Protein AF-A0A2E0N1N0-F1 (afdb_monomer_lite)

pLDDT: mean 79.68, std 13.33, range [42.81, 96.56]

Foldseek 3Di:
DDPVLVVLVVVLCVVVVDPDDPADLPPPPCNCVSVVVSVVSNCVSCVVVVVVVVVVVVVLVVQLVVQVVVVHHSDDDPVNVVVVVVVVVVVVVVVVVVVVVVVPPPPDDDD

Secondary structure (DSSP, 8-state):
--HHHHHHHHHHHHHTT--S-SS-TTSTTTTTHHHHHHHHHHHHHTHHHHHHHHHHHHHHHHHHHHHHHTTS-S---HHHHHHHHHHHHHHHHHHHHHHHHHTTSSS----

Sequence (111 aa):
MSDDERNSIRSALYYFVDADDVIPDYIPGIGFLDDAIYAEIVIQELRTEIRLYQEFCQFRIAEETRRRDRGKDPYVGREDWITEKRSLLHSRMRKRRALRSGGRGWRMRLL

Radius of gyration: 27.89 Å; chains: 1; bounding box: 44×49×85 Å

Structure (mmCIF, N/CA/C/O backbone):
data_AF-A0A2E0N1N0-F1
#
_entry.id   AF-A0A2E0N1N0-F1
#
loop_
_atom_site.group_PDB
_atom_site.id
_atom_site.type_symbol
_atom_site.label_atom_id
_atom_site.label_alt_id
_atom_site.label_comp_id
_atom_site.label_asym_id
_atom_site.label_entity_id
_atom_site.label_seq_id
_atom_site.pdbx_PDB_ins_code
_atom_site.Cartn_x
_atom_site.Cartn_y
_atom_site.Cartn_z
_atom_site.occupancy
_atom_site.B_iso_or_equiv
_atom_site.auth_seq_id
_atom_site.auth_comp_id
_atom_site.auth_asym_id
_atom_site.auth_atom_id
_atom_site.pdbx_PDB_model_num
ATOM 1 N N . MET A 1 1 ? 8.506 6.372 5.374 1.00 61.03 1 MET A N 1
ATOM 2 C CA . MET A 1 1 ? 9.386 6.050 4.250 1.00 61.03 1 MET A CA 1
ATOM 3 C C . MET A 1 1 ? 10.615 6.917 4.333 1.00 61.03 1 MET A C 1
ATOM 5 O O . MET A 1 1 ? 10.445 8.140 4.384 1.00 61.03 1 MET A O 1
ATOM 9 N N . SER A 1 2 ? 11.783 6.291 4.426 1.00 85.12 2 SER A N 1
ATOM 10 C CA . SER A 1 2 ? 13.078 6.964 4.328 1.00 85.12 2 SER A CA 1
ATOM 11 C C . SER A 1 2 ?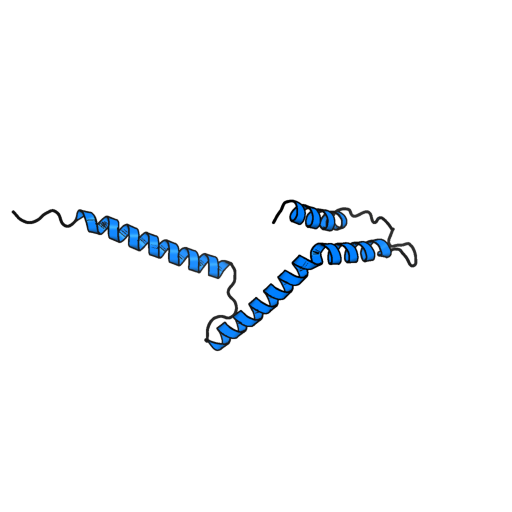 13.267 7.555 2.928 1.00 85.12 2 SER A C 1
ATOM 13 O O . SER A 1 2 ? 12.510 7.252 2.001 1.00 85.12 2 SER A O 1
ATOM 15 N N . ASP A 1 3 ? 14.255 8.433 2.779 1.00 82.44 3 ASP A N 1
ATOM 16 C CA . ASP A 1 3 ? 14.604 8.973 1.465 1.00 82.44 3 ASP A CA 1
ATOM 17 C C . ASP A 1 3 ? 15.177 7.887 0.542 1.00 82.44 3 ASP A C 1
ATOM 19 O O . ASP A 1 3 ? 14.893 7.905 -0.654 1.00 82.44 3 ASP A O 1
ATOM 23 N N . ASP A 1 4 ? 15.865 6.888 1.100 1.00 75.75 4 ASP A N 1
ATOM 24 C CA . ASP A 1 4 ? 16.370 5.731 0.353 1.00 75.75 4 ASP A CA 1
ATOM 25 C C . ASP A 1 4 ? 15.224 4.893 -0.235 1.00 75.75 4 ASP A C 1
ATOM 27 O O . ASP A 1 4 ? 15.197 4.654 -1.439 1.00 75.75 4 ASP A O 1
ATOM 31 N N . GLU A 1 5 ? 14.200 4.561 0.564 1.00 72.00 5 GLU A N 1
ATOM 32 C CA . GLU A 1 5 ? 13.008 3.831 0.093 1.00 72.00 5 GLU A CA 1
ATOM 33 C C . GLU A 1 5 ? 12.267 4.608 -1.011 1.00 72.00 5 GLU A C 1
ATOM 35 O O . GLU A 1 5 ? 11.784 4.040 -1.992 1.00 72.00 5 GLU A O 1
ATOM 40 N N . ARG A 1 6 ? 12.183 5.940 -0.881 1.00 80.25 6 ARG A N 1
ATOM 41 C CA . ARG A 1 6 ? 11.572 6.800 -1.908 1.00 80.25 6 ARG A CA 1
ATOM 42 C C . ARG A 1 6 ? 12.385 6.811 -3.198 1.00 80.25 6 ARG A C 1
ATOM 44 O O . ARG A 1 6 ? 11.786 6.878 -4.271 1.00 80.25 6 ARG A O 1
ATOM 51 N N . ASN A 1 7 ? 13.710 6.783 -3.099 1.00 78.88 7 ASN A N 1
ATOM 52 C CA . ASN A 1 7 ? 14.596 6.779 -4.255 1.00 78.88 7 ASN A CA 1
ATOM 53 C C . ASN A 1 7 ? 14.550 5.438 -4.987 1.00 78.88 7 ASN A C 1
ATOM 55 O O . ASN A 1 7 ? 14.390 5.460 -6.203 1.00 78.88 7 ASN A O 1
ATOM 59 N N . SER A 1 8 ? 14.566 4.301 -4.287 1.00 71.00 8 SER A N 1
ATOM 60 C CA . SER A 1 8 ? 14.399 2.979 -4.912 1.00 71.00 8 SER A CA 1
ATOM 61 C C . SER A 1 8 ? 13.079 2.875 -5.685 1.00 71.00 8 SER A C 1
ATOM 63 O O . SER A 1 8 ? 13.067 2.489 -6.854 1.00 71.00 8 SER A O 1
ATOM 65 N N . ILE A 1 9 ? 11.968 3.338 -5.097 1.00 75.19 9 ILE A N 1
ATOM 66 C CA . ILE A 1 9 ? 10.660 3.362 -5.777 1.00 75.19 9 ILE A CA 1
ATOM 67 C C . ILE A 1 9 ? 10.654 4.326 -6.970 1.00 75.19 9 ILE A C 1
ATOM 69 O O . ILE A 1 9 ? 10.091 4.013 -8.017 1.00 75.19 9 ILE A O 1
ATOM 73 N N . ARG A 1 10 ? 11.269 5.508 -6.843 1.00 77.75 10 ARG A N 1
ATOM 74 C CA . ARG A 1 10 ? 11.338 6.482 -7.942 1.00 77.75 10 ARG A CA 1
ATOM 75 C C . ARG A 1 10 ? 12.178 5.959 -9.108 1.00 77.75 10 ARG A C 1
ATOM 77 O O . ARG A 1 10 ? 11.776 6.159 -10.248 1.00 77.75 10 ARG A O 1
ATOM 84 N N . SER A 1 11 ? 13.300 5.299 -8.834 1.00 70.56 11 SER A N 1
ATOM 85 C CA . SER A 1 11 ? 14.156 4.690 -9.856 1.00 70.56 11 SER A CA 1
ATOM 86 C C . SER A 1 11 ? 13.414 3.598 -10.628 1.00 70.56 11 SER A C 1
ATOM 88 O O . SER A 1 11 ? 13.459 3.594 -11.853 1.00 70.56 11 SER A O 1
ATOM 90 N N . ALA A 1 12 ? 12.652 2.746 -9.933 1.00 68.31 12 ALA A N 1
ATOM 91 C CA . ALA A 1 12 ? 11.773 1.759 -10.562 1.00 68.31 12 ALA A CA 1
ATOM 92 C C . ALA A 1 12 ? 10.691 2.406 -11.450 1.00 68.31 12 ALA A C 1
ATOM 94 O O . ALA A 1 12 ? 10.402 1.921 -12.539 1.00 68.31 12 ALA A O 1
ATOM 95 N N . LEU A 1 13 ? 10.100 3.519 -11.003 1.00 71.06 13 LEU A N 1
ATOM 96 C CA . LEU A 1 13 ? 9.066 4.239 -11.754 1.00 71.06 13 LEU A CA 1
ATOM 97 C C . LEU A 1 13 ? 9.608 5.005 -12.965 1.00 71.06 13 LEU A C 1
ATOM 99 O O . LEU A 1 13 ? 8.851 5.229 -13.901 1.00 71.06 13 LEU A O 1
ATOM 103 N N . TYR A 1 14 ? 10.875 5.424 -12.959 1.00 71.12 14 TYR A N 1
ATOM 104 C CA . TYR A 1 14 ? 11.454 6.208 -14.053 1.00 71.12 14 TYR A CA 1
ATOM 105 C C . TYR A 1 14 ? 11.467 5.425 -15.375 1.00 71.12 14 TYR A C 1
ATOM 107 O O . TYR A 1 14 ? 11.171 6.001 -16.415 1.00 71.12 14 TYR A O 1
ATOM 115 N N . TYR A 1 15 ? 11.701 4.110 -15.315 1.00 61.94 15 TYR A N 1
ATOM 116 C CA . TYR A 1 15 ? 11.623 3.225 -16.484 1.00 61.94 15 TYR A CA 1
ATOM 117 C C . TYR A 1 15 ? 10.213 3.154 -17.091 1.00 61.94 15 TYR A C 1
ATOM 119 O O . TYR A 1 15 ? 10.069 3.068 -18.295 1.00 61.94 15 TYR A O 1
ATOM 127 N N . PHE A 1 16 ? 9.158 3.289 -16.280 1.00 62.09 16 PHE A N 1
ATOM 128 C CA . PHE A 1 16 ? 7.779 3.346 -16.785 1.00 62.09 16 PHE A CA 1
ATOM 129 C C . PHE A 1 16 ? 7.388 4.706 -17.389 1.00 62.09 16 PHE A C 1
ATOM 131 O O . PHE A 1 16 ? 6.293 4.835 -17.937 1.00 62.09 16 PHE A O 1
ATOM 138 N N . VAL A 1 17 ? 8.207 5.747 -17.205 1.00 67.00 17 VAL A N 1
ATOM 139 C CA . VAL A 1 17 ? 7.891 7.129 -17.609 1.00 67.00 17 VAL A CA 1
ATOM 140 C C . VAL A 1 17 ? 8.607 7.525 -18.899 1.00 67.00 17 VAL A C 1
ATOM 142 O O . VAL A 1 17 ? 8.071 8.356 -19.635 1.00 67.00 17 VAL A O 1
ATOM 145 N N . ASP A 1 18 ? 9.778 6.952 -19.177 1.00 62.53 18 ASP A N 1
ATOM 146 C CA . ASP A 1 18 ? 10.465 7.124 -20.457 1.00 62.53 18 ASP A CA 1
ATOM 147 C C . ASP A 1 18 ? 9.981 6.047 -21.433 1.00 62.53 18 ASP A C 1
ATOM 149 O O . ASP A 1 18 ? 10.015 4.865 -21.114 1.00 62.53 18 ASP A O 1
ATOM 153 N N . ALA A 1 19 ? 9.446 6.466 -22.578 1.00 55.06 19 ALA A N 1
ATOM 154 C CA . ALA A 1 19 ? 8.782 5.575 -23.533 1.00 55.06 19 ALA A CA 1
ATOM 155 C C . ALA A 1 19 ? 9.729 5.025 -24.615 1.00 55.06 19 ALA A C 1
ATOM 157 O O . ALA A 1 19 ? 9.274 4.302 -25.498 1.00 55.06 19 ALA A O 1
ATOM 158 N N . ASP A 1 20 ? 11.004 5.421 -24.587 1.00 60.00 20 ASP A N 1
ATOM 159 C CA . ASP A 1 20 ? 12.025 4.884 -25.482 1.00 60.00 20 ASP A CA 1
ATOM 160 C C . ASP A 1 20 ? 12.700 3.677 -24.813 1.00 60.00 20 ASP A C 1
ATOM 162 O O . ASP A 1 20 ? 13.528 3.827 -23.908 1.00 60.00 20 ASP A O 1
ATOM 166 N N . ASP A 1 21 ? 12.347 2.479 -25.281 1.00 65.38 21 ASP A N 1
ATOM 167 C CA . ASP A 1 21 ? 12.961 1.224 -24.850 1.00 65.38 21 ASP A CA 1
ATOM 168 C C . ASP A 1 21 ? 14.460 1.211 -25.174 1.00 65.38 21 ASP A C 1
ATOM 170 O O . ASP A 1 21 ? 14.914 1.687 -26.225 1.00 65.38 21 ASP A O 1
ATOM 174 N N . VAL A 1 22 ? 15.258 0.622 -24.282 1.00 69.75 22 VAL A N 1
ATOM 175 C CA . VAL A 1 22 ? 16.695 0.441 -24.534 1.00 69.75 22 VAL A CA 1
ATOM 1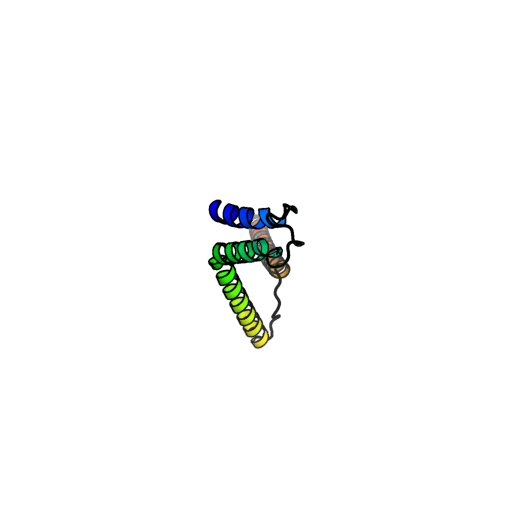76 C C . VAL A 1 22 ? 16.889 -0.566 -25.671 1.00 69.75 22 VAL A C 1
ATOM 178 O O . VAL A 1 22 ? 17.851 -0.458 -26.442 1.00 69.75 22 VAL A O 1
ATOM 181 N N . ILE A 1 23 ? 15.971 -1.529 -25.799 1.00 70.31 23 ILE A N 1
ATOM 182 C CA . ILE A 1 23 ? 15.905 -2.488 -26.896 1.00 70.31 23 ILE A CA 1
ATOM 183 C C . ILE A 1 23 ? 14.560 -2.321 -27.613 1.00 70.31 23 ILE A C 1
ATOM 185 O O . ILE A 1 23 ? 13.522 -2.575 -27.029 1.00 70.31 23 ILE A O 1
ATOM 189 N N . PRO A 1 24 ? 14.544 -1.966 -28.906 1.00 77.06 24 PRO A N 1
ATOM 190 C CA . PRO A 1 24 ? 13.288 -1.880 -29.634 1.00 77.06 24 PRO A CA 1
ATOM 191 C C . PRO A 1 24 ? 12.563 -3.232 -29.750 1.00 77.06 24 PRO A C 1
ATOM 193 O O . PRO A 1 24 ? 13.124 -4.206 -30.266 1.00 77.06 24 PRO A O 1
ATOM 196 N N . ASP A 1 25 ? 11.275 -3.245 -29.410 1.00 75.94 25 ASP A N 1
ATOM 197 C CA . ASP A 1 25 ? 10.372 -4.407 -29.462 1.00 75.94 25 ASP A CA 1
ATOM 198 C C . ASP A 1 25 ? 10.401 -5.210 -30.773 1.00 75.94 25 ASP A C 1
ATOM 200 O O . ASP A 1 25 ? 10.185 -6.424 -30.795 1.00 75.94 25 ASP A O 1
ATOM 204 N N . TYR A 1 26 ? 10.661 -4.548 -31.904 1.00 78.00 26 TYR A N 1
ATOM 205 C CA . TYR A 1 26 ? 10.631 -5.179 -33.225 1.00 78.00 26 TYR A CA 1
ATOM 206 C C . TYR A 1 26 ? 11.836 -6.089 -33.508 1.00 78.00 26 TYR A C 1
ATOM 208 O O . TYR A 1 26 ? 11.871 -6.729 -34.564 1.00 78.00 26 TYR A O 1
ATOM 216 N N . ILE A 1 27 ? 12.829 -6.159 -32.613 1.00 78.31 27 ILE A N 1
ATOM 217 C CA . ILE A 1 27 ? 13.995 -7.027 -32.786 1.00 78.31 27 ILE A CA 1
ATOM 218 C C . ILE A 1 27 ? 13.610 -8.484 -32.461 1.00 78.31 27 ILE A C 1
ATOM 220 O O . ILE A 1 27 ? 13.324 -8.813 -31.303 1.00 78.31 27 ILE A O 1
ATOM 224 N N . PRO A 1 28 ? 13.641 -9.407 -33.447 1.00 79.06 28 PRO A N 1
ATOM 225 C CA . PRO A 1 28 ? 13.216 -10.785 -33.230 1.00 79.06 28 PRO A CA 1
ATOM 226 C C . PRO A 1 28 ? 14.042 -11.484 -32.145 1.00 79.06 28 PRO A C 1
ATOM 228 O O . PRO A 1 28 ? 15.267 -11.554 -32.225 1.00 79.06 28 PRO A O 1
ATOM 231 N N . GLY A 1 29 ? 13.356 -12.043 -31.147 1.00 73.44 29 GLY A N 1
ATOM 232 C CA . GLY A 1 29 ? 13.955 -12.857 -30.087 1.00 73.44 29 GLY A CA 1
ATOM 233 C C . GLY A 1 29 ? 14.497 -12.091 -28.877 1.00 73.44 29 GLY A C 1
ATOM 234 O O . GLY A 1 29 ? 14.754 -12.741 -27.867 1.00 73.44 29 GLY A O 1
ATOM 235 N N . ILE A 1 30 ? 14.642 -10.760 -28.938 1.00 78.88 30 ILE A N 1
ATOM 236 C CA . ILE A 1 30 ? 15.185 -9.958 -27.822 1.00 78.88 30 ILE A CA 1
ATOM 237 C C . ILE A 1 30 ? 14.458 -8.633 -27.544 1.00 78.88 30 ILE A C 1
ATOM 239 O O . ILE A 1 30 ? 14.823 -7.985 -26.574 1.00 78.88 30 ILE A O 1
ATOM 243 N N . GLY A 1 31 ? 13.448 -8.242 -28.332 1.00 77.44 31 GLY A N 1
ATOM 244 C CA . GLY A 1 31 ? 12.749 -6.954 -28.189 1.00 77.44 31 GLY A CA 1
ATOM 245 C C . GLY A 1 31 ? 12.250 -6.622 -26.776 1.00 77.44 31 GLY A C 1
ATOM 246 O O . GLY A 1 31 ? 12.446 -5.510 -26.342 1.00 77.44 31 GLY A O 1
ATOM 247 N N . PHE A 1 32 ? 11.734 -7.609 -26.032 1.00 78.62 32 PHE A N 1
ATOM 248 C CA . PHE A 1 32 ? 11.207 -7.427 -24.663 1.00 78.62 32 PHE A CA 1
ATOM 249 C C . PHE A 1 32 ? 12.200 -7.807 -23.551 1.00 78.62 32 PHE A C 1
ATOM 251 O O . PHE A 1 32 ? 11.814 -8.115 -22.417 1.00 78.62 32 PHE A O 1
ATOM 258 N N . LEU A 1 33 ? 13.480 -7.969 -23.889 1.00 82.00 33 LEU A N 1
ATOM 259 C CA . LEU A 1 33 ? 14.466 -8.478 -22.938 1.00 82.00 33 LEU A CA 1
ATOM 260 C C . LEU A 1 33 ? 14.751 -7.461 -21.827 1.00 82.00 33 LEU A C 1
ATOM 262 O O . LEU A 1 33 ? 14.929 -7.857 -20.676 1.00 82.00 33 LEU A O 1
ATOM 266 N N . ASP A 1 34 ? 14.800 -6.177 -22.163 1.00 77.94 34 ASP A N 1
ATOM 267 C CA . ASP A 1 34 ? 14.968 -5.091 -21.203 1.00 77.94 34 ASP A CA 1
ATOM 268 C C . ASP A 1 34 ? 13.770 -4.992 -20.254 1.00 77.94 34 ASP A C 1
ATOM 270 O O . ASP A 1 34 ? 13.995 -4.998 -19.045 1.00 77.94 34 ASP A O 1
ATOM 274 N N . ASP A 1 35 ? 12.535 -5.068 -20.749 1.00 77.81 35 ASP A N 1
ATOM 275 C CA . ASP A 1 35 ? 11.320 -5.117 -19.923 1.00 77.81 35 ASP A CA 1
ATOM 276 C C . ASP A 1 35 ? 11.359 -6.247 -18.887 1.00 77.81 35 ASP A C 1
ATOM 278 O O . ASP A 1 35 ? 11.060 -6.059 -17.703 1.00 77.81 35 ASP A O 1
ATOM 282 N N . ALA A 1 36 ? 11.755 -7.447 -19.319 1.00 84.56 36 ALA A N 1
ATOM 283 C CA . ALA A 1 36 ? 11.847 -8.610 -18.443 1.00 84.56 36 ALA A CA 1
ATOM 284 C C . ALA A 1 36 ? 12.932 -8.436 -17.368 1.00 84.56 36 ALA A C 1
ATOM 286 O O . ALA A 1 36 ? 12.735 -8.820 -16.211 1.00 84.56 36 ALA A O 1
ATOM 287 N N . ILE A 1 37 ? 14.070 -7.839 -17.731 1.00 82.94 37 ILE A N 1
ATOM 288 C CA . ILE A 1 37 ? 15.161 -7.542 -16.798 1.00 82.94 37 ILE A CA 1
ATOM 289 C C . ILE A 1 37 ? 14.736 -6.453 -15.811 1.00 82.94 37 ILE A C 1
ATOM 291 O O . ILE A 1 37 ? 14.956 -6.605 -14.609 1.00 82.94 37 ILE A O 1
ATOM 295 N N . TYR A 1 38 ? 14.103 -5.380 -16.283 1.00 78.06 38 TYR A N 1
ATOM 296 C CA . TYR A 1 38 ? 13.617 -4.301 -15.431 1.00 78.06 38 TYR A CA 1
ATOM 297 C C . TYR A 1 38 ? 12.545 -4.793 -14.463 1.00 78.06 38 TYR A C 1
ATOM 299 O O . TYR A 1 38 ? 12.624 -4.485 -13.274 1.00 78.06 38 TYR A O 1
ATOM 307 N N . ALA A 1 39 ? 11.600 -5.621 -14.915 1.00 83.38 39 ALA A N 1
ATOM 308 C CA . ALA A 1 39 ? 10.621 -6.252 -14.036 1.00 83.38 39 ALA A CA 1
ATOM 309 C C . ALA A 1 39 ? 11.299 -7.077 -12.928 1.00 83.38 39 ALA A C 1
ATOM 311 O O . ALA A 1 39 ? 10.932 -6.943 -11.760 1.00 83.38 39 ALA A O 1
ATOM 312 N N . GLU A 1 40 ? 12.320 -7.872 -13.261 1.00 86.81 40 GLU A N 1
ATOM 313 C CA . GLU A 1 40 ? 13.078 -8.651 -12.274 1.00 86.81 40 GLU A CA 1
ATOM 314 C C . GLU A 1 40 ? 13.818 -7.746 -11.275 1.00 86.81 40 GLU A C 1
ATOM 316 O O . GLU A 1 40 ? 13.734 -7.975 -10.068 1.00 86.81 40 GLU A O 1
ATOM 321 N N . ILE A 1 41 ? 14.477 -6.679 -11.740 1.00 84.31 41 ILE A N 1
ATOM 322 C CA . ILE A 1 41 ? 15.156 -5.704 -10.868 1.00 84.31 41 ILE A CA 1
ATOM 323 C C . ILE A 1 41 ? 14.153 -5.054 -9.910 1.00 84.31 41 ILE A C 1
ATOM 325 O O . ILE A 1 41 ? 14.405 -4.986 -8.708 1.00 84.31 41 ILE A O 1
ATOM 329 N N . VAL A 1 42 ? 12.996 -4.613 -10.409 1.00 82.50 42 VAL A N 1
ATOM 330 C CA . VAL A 1 42 ? 11.956 -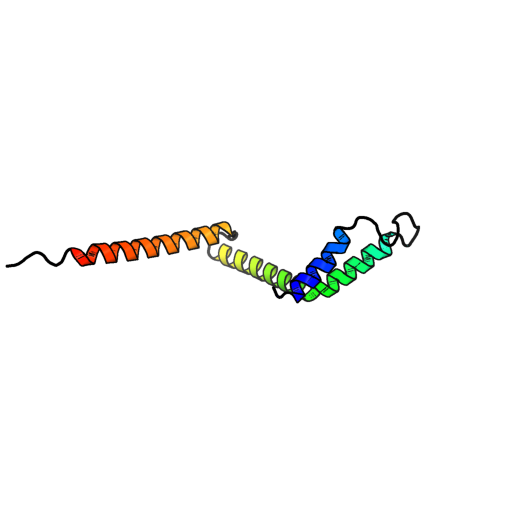3.980 -9.585 1.00 82.50 42 VAL A CA 1
ATOM 331 C C . VAL A 1 42 ? 11.382 -4.963 -8.563 1.00 82.50 42 VAL A C 1
ATOM 333 O O . VAL A 1 42 ? 11.184 -4.592 -7.405 1.00 82.50 42 VAL A O 1
ATOM 336 N N . ILE A 1 43 ? 11.145 -6.220 -8.948 1.00 87.44 43 ILE A N 1
ATOM 337 C CA . ILE A 1 43 ? 10.675 -7.270 -8.033 1.00 87.44 43 ILE A CA 1
ATOM 338 C C . ILE A 1 43 ? 11.708 -7.544 -6.933 1.00 87.44 43 ILE A C 1
ATOM 340 O O . ILE A 1 43 ? 11.328 -7.738 -5.775 1.00 87.44 43 ILE A O 1
ATOM 344 N N . GLN A 1 44 ? 12.999 -7.558 -7.271 1.00 86.75 44 GLN A N 1
ATOM 345 C CA . GLN A 1 44 ? 14.076 -7.763 -6.304 1.00 86.75 44 GLN A CA 1
ATOM 346 C C . GLN A 1 44 ? 14.226 -6.577 -5.348 1.00 86.75 44 GLN A C 1
ATOM 348 O O . GLN A 1 44 ? 14.293 -6.791 -4.135 1.00 86.75 44 GLN A O 1
ATOM 353 N N . GLU A 1 45 ? 14.224 -5.350 -5.870 1.00 83.94 45 GLU A N 1
ATOM 354 C CA . GLU A 1 45 ? 14.373 -4.123 -5.081 1.00 83.94 45 GLU A CA 1
ATOM 355 C C . GLU A 1 45 ? 13.189 -3.926 -4.124 1.00 83.94 45 GLU A C 1
ATOM 357 O O . GLU A 1 45 ? 13.381 -3.625 -2.950 1.00 83.94 45 GLU A O 1
ATOM 362 N N . LEU A 1 46 ? 11.959 -4.185 -4.588 1.00 85.38 46 LEU A N 1
ATOM 363 C CA . LEU A 1 46 ? 10.732 -4.037 -3.794 1.00 85.38 46 LEU A CA 1
ATOM 364 C C . LEU A 1 46 ? 10.319 -5.317 -3.052 1.00 85.38 46 LEU A C 1
ATOM 366 O O . LEU A 1 46 ? 9.183 -5.438 -2.579 1.00 85.38 46 LEU A O 1
ATOM 370 N N . ARG A 1 47 ? 11.203 -6.316 -2.953 1.00 87.19 47 ARG A N 1
ATOM 371 C CA . ARG A 1 47 ? 10.874 -7.634 -2.384 1.00 87.19 47 ARG A CA 1
ATOM 372 C C . ARG A 1 47 ? 10.318 -7.535 -0.964 1.00 87.19 47 ARG A C 1
ATOM 374 O O . ARG A 1 47 ? 9.413 -8.292 -0.595 1.00 87.19 47 ARG A O 1
ATOM 381 N N . THR A 1 48 ? 10.868 -6.631 -0.158 1.00 87.88 48 THR A N 1
ATOM 382 C CA . THR A 1 48 ? 10.456 -6.437 1.237 1.00 87.88 48 THR 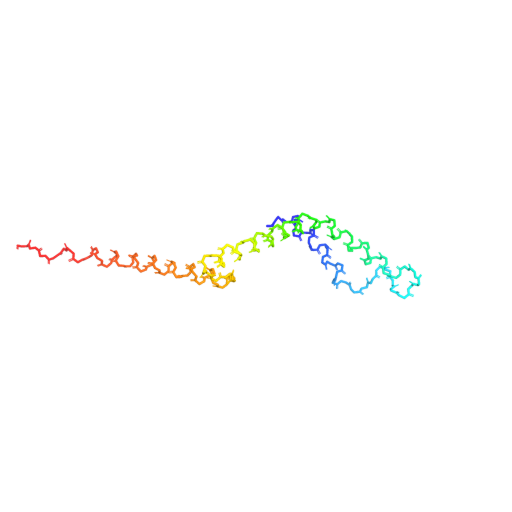A CA 1
ATOM 383 C C . THR A 1 48 ? 9.058 -5.831 1.308 1.00 87.88 48 THR A C 1
ATOM 385 O O . THR A 1 48 ? 8.201 -6.328 2.036 1.00 87.88 48 THR A O 1
ATOM 388 N N . GLU A 1 49 ? 8.789 -4.809 0.509 1.00 88.31 49 GLU A N 1
ATOM 389 C CA . GLU A 1 49 ? 7.518 -4.102 0.408 1.00 88.31 49 GLU A CA 1
ATOM 390 C C . GLU A 1 49 ? 6.420 -5.026 -0.111 1.00 88.31 49 GLU A C 1
ATOM 392 O O . GLU A 1 49 ? 5.331 -5.066 0.464 1.00 88.31 49 GLU A O 1
ATOM 397 N N . ILE A 1 50 ? 6.717 -5.823 -1.144 1.00 89.19 50 ILE A N 1
ATOM 398 C CA . ILE A 1 50 ? 5.810 -6.845 -1.677 1.00 89.19 50 ILE A CA 1
ATOM 399 C C . ILE A 1 50 ? 5.444 -7.842 -0.574 1.00 89.19 50 ILE A C 1
ATOM 401 O O . ILE A 1 50 ? 4.261 -8.126 -0.369 1.00 89.19 50 ILE A O 1
ATOM 405 N N . ARG A 1 51 ? 6.434 -8.339 0.179 1.00 93.19 51 ARG A N 1
ATOM 406 C CA . ARG A 1 51 ? 6.199 -9.257 1.302 1.00 93.19 51 ARG A CA 1
ATOM 407 C C . ARG A 1 51 ? 5.326 -8.620 2.383 1.00 93.19 51 ARG A C 1
ATOM 409 O O . ARG A 1 51 ? 4.343 -9.223 2.806 1.00 93.19 51 ARG A O 1
ATOM 416 N N . LEU A 1 52 ? 5.647 -7.403 2.815 1.00 93.19 52 LEU A N 1
ATOM 417 C CA . LEU A 1 52 ? 4.879 -6.687 3.837 1.00 93.19 52 LEU A CA 1
ATOM 418 C C . LEU A 1 52 ? 3.442 -6.405 3.377 1.00 93.19 52 LEU A C 1
ATOM 420 O O . LEU A 1 52 ? 2.503 -6.504 4.167 1.00 93.19 52 LEU A O 1
ATOM 424 N N . TYR A 1 53 ? 3.245 -6.104 2.094 1.00 91.19 53 TYR A N 1
ATOM 425 C CA . TYR A 1 53 ? 1.915 -5.926 1.520 1.00 91.19 53 TYR A CA 1
ATOM 426 C C . TYR A 1 53 ? 1.114 -7.236 1.499 1.00 91.19 53 TYR A C 1
ATOM 428 O O . TYR A 1 53 ? -0.074 -7.239 1.825 1.00 91.19 53 TYR A O 1
ATOM 436 N N . GLN A 1 54 ? 1.751 -8.368 1.186 1.00 95.75 54 GLN A N 1
ATOM 437 C CA . GLN A 1 54 ? 1.121 -9.688 1.285 1.00 95.75 54 GLN A CA 1
ATOM 438 C C . GLN A 1 54 ? 0.719 -10.018 2.729 1.00 95.75 54 GLN A C 1
ATOM 440 O O . GLN A 1 54 ? -0.409 -10.460 2.960 1.00 95.75 54 GLN A O 1
ATOM 445 N N . GLU A 1 55 ? 1.591 -9.748 3.705 1.00 96.56 55 GLU A N 1
ATOM 446 C CA . GLU A 1 55 ? 1.290 -9.909 5.135 1.00 96.56 55 GLU A CA 1
ATOM 447 C C . GLU A 1 55 ? 0.107 -9.021 5.562 1.00 96.56 55 GLU A C 1
ATOM 449 O O . GLU A 1 55 ? -0.813 -9.481 6.243 1.00 96.56 55 GLU A O 1
ATOM 454 N N . PHE A 1 56 ? 0.057 -7.772 5.089 1.00 92.44 56 PHE A N 1
ATOM 455 C CA . PHE A 1 56 ? -1.082 -6.878 5.305 1.00 92.44 56 PHE A CA 1
ATOM 456 C C . PHE A 1 56 ? -2.385 -7.434 4.710 1.00 92.44 56 PHE A C 1
ATOM 458 O O . PHE A 1 56 ? -3.429 -7.405 5.367 1.00 92.44 56 PHE A O 1
ATOM 465 N N . CYS A 1 57 ? -2.345 -7.975 3.492 1.00 92.56 57 CYS A N 1
ATOM 466 C CA . CYS A 1 57 ? -3.504 -8.600 2.858 1.00 92.56 57 CYS A CA 1
ATOM 467 C C . CYS A 1 57 ? -4.015 -9.808 3.656 1.00 92.56 57 CYS A C 1
ATOM 469 O O . CYS A 1 57 ? -5.222 -9.922 3.872 1.00 92.56 57 CYS A O 1
ATOM 471 N N . GLN A 1 58 ? -3.119 -10.667 4.148 1.00 96.19 58 GLN A N 1
ATOM 472 C CA . GLN A 1 58 ? -3.483 -11.796 5.010 1.00 96.19 58 GLN A CA 1
ATOM 473 C C . GLN A 1 58 ? -4.122 -11.329 6.321 1.00 96.19 58 GLN A C 1
ATOM 475 O O . GLN A 1 58 ? -5.171 -11.841 6.717 1.00 96.19 58 GLN A O 1
ATOM 480 N N . PHE A 1 59 ? -3.533 -10.321 6.970 1.00 93.50 59 PHE A N 1
ATOM 481 C CA . PHE A 1 59 ? -4.107 -9.700 8.161 1.00 93.50 59 PHE A CA 1
ATOM 482 C C . PHE A 1 59 ? -5.520 -9.165 7.894 1.00 93.50 59 PHE A C 1
ATOM 484 O O . PHE A 1 59 ? -6.435 -9.431 8.676 1.00 93.50 59 PHE A O 1
ATOM 491 N N . ARG A 1 60 ? -5.719 -8.451 6.780 1.00 90.44 60 ARG A N 1
ATOM 492 C CA . ARG A 1 60 ? -7.019 -7.885 6.400 1.00 90.44 60 ARG A CA 1
ATOM 493 C C . ARG A 1 60 ? -8.078 -8.972 6.219 1.00 90.44 60 ARG A C 1
ATOM 495 O O . ARG A 1 60 ? -9.157 -8.844 6.786 1.00 90.44 60 ARG A O 1
ATOM 502 N N . ILE A 1 61 ? -7.755 -10.055 5.511 1.00 92.38 61 ILE A N 1
ATOM 503 C CA . ILE A 1 61 ? -8.660 -11.202 5.315 1.00 92.38 61 ILE A CA 1
ATOM 504 C C . ILE A 1 61 ? -9.036 -11.839 6.663 1.00 92.38 61 ILE A C 1
ATOM 506 O O . ILE A 1 61 ? -10.205 -12.145 6.921 1.00 92.38 61 ILE A O 1
ATOM 510 N N . ALA A 1 62 ? -8.059 -12.019 7.556 1.00 93.25 62 ALA A N 1
ATOM 511 C CA . ALA A 1 62 ? -8.299 -12.579 8.883 1.00 93.25 62 ALA A CA 1
ATOM 512 C C . ALA A 1 62 ? -9.203 -11.678 9.742 1.00 93.25 62 ALA A C 1
ATOM 514 O O . ALA A 1 62 ? -10.088 -12.174 10.441 1.00 93.25 62 ALA A O 1
ATOM 515 N N . GLU A 1 63 ? -9.014 -10.359 9.691 1.00 91.94 63 GLU A N 1
ATOM 516 C CA . GLU A 1 63 ? -9.848 -9.401 10.422 1.00 91.94 63 GLU A CA 1
ATOM 517 C C . GLU A 1 63 ? -11.267 -9.302 9.843 1.00 91.94 63 GLU A C 1
ATOM 519 O O . GLU A 1 63 ? -12.233 -9.292 10.607 1.00 91.94 63 GLU A O 1
ATOM 524 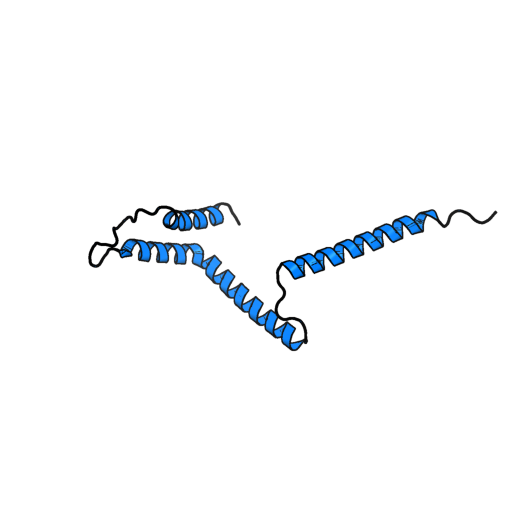N N . GLU A 1 64 ? -11.414 -9.310 8.515 1.00 91.69 64 GLU A N 1
ATOM 525 C CA . GLU A 1 64 ? -12.712 -9.401 7.828 1.00 91.69 64 GLU A CA 1
ATOM 526 C C . GLU A 1 64 ? -13.48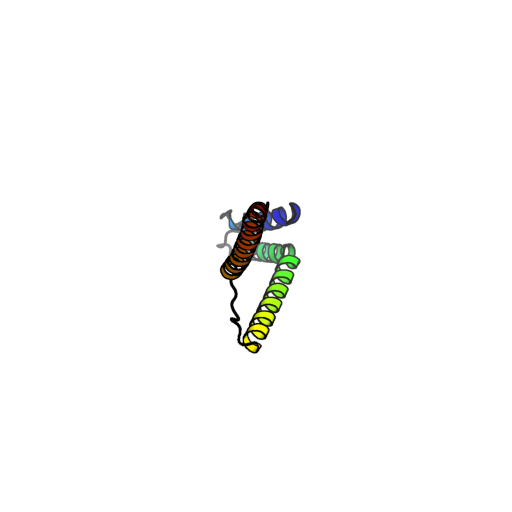9 -10.644 8.299 1.00 91.69 64 GLU A C 1
ATOM 528 O O . GLU A 1 64 ? -14.663 -10.551 8.667 1.00 91.69 64 GLU A O 1
ATOM 533 N N . THR A 1 65 ? -12.807 -11.790 8.396 1.00 92.38 65 THR A N 1
ATOM 534 C CA . THR A 1 65 ? -13.387 -13.050 8.892 1.00 92.38 65 THR A CA 1
ATOM 535 C C . THR A 1 65 ? -13.823 -12.925 10.353 1.00 92.38 65 THR A C 1
ATOM 537 O O . THR A 1 65 ? -14.982 -13.168 10.683 1.00 92.38 65 THR A O 1
ATOM 540 N N . ARG A 1 66 ? -12.939 -12.437 11.235 1.00 92.25 66 ARG A N 1
ATOM 541 C CA . ARG A 1 66 ? -13.247 -12.232 12.664 1.00 92.25 66 ARG A CA 1
ATOM 542 C C . ARG A 1 66 ? -14.434 -11.305 12.891 1.00 92.25 66 ARG A C 1
ATOM 544 O O . ARG A 1 66 ? -15.166 -11.472 13.867 1.00 92.25 66 ARG A O 1
ATOM 551 N N . ARG A 1 67 ? -14.597 -10.280 12.055 1.00 91.06 67 ARG A N 1
ATOM 552 C CA . ARG A 1 67 ? -15.723 -9.344 12.142 1.00 91.06 67 ARG A CA 1
ATOM 553 C C . ARG A 1 67 ? -17.016 -9.991 11.700 1.00 91.06 67 ARG A C 1
ATOM 555 O O . ARG A 1 67 ? -18.000 -9.872 12.430 1.00 91.06 67 ARG A O 1
ATOM 562 N N . ARG A 1 68 ? -16.978 -10.733 10.593 1.00 90.56 68 ARG A N 1
ATOM 563 C CA . ARG A 1 68 ? -18.108 -11.533 10.120 1.00 90.56 68 ARG A CA 1
ATOM 564 C C . ARG A 1 68 ? -18.605 -12.490 11.204 1.00 90.56 68 ARG A C 1
ATOM 566 O O . ARG A 1 68 ? -19.796 -12.490 11.499 1.00 90.56 68 ARG A O 1
ATOM 573 N N . ASP A 1 69 ? -17.699 -13.204 11.869 1.00 93.69 69 ASP A N 1
ATOM 574 C CA . ASP A 1 69 ? -18.034 -14.145 12.950 1.00 93.69 69 ASP A CA 1
ATOM 575 C C . ASP A 1 69 ? -18.670 -13.459 14.170 1.00 93.69 69 ASP A C 1
ATOM 577 O O . ASP A 1 69 ? -19.446 -14.059 14.909 1.00 93.69 69 ASP A O 1
ATOM 581 N N . ARG A 1 70 ? -18.371 -12.172 14.382 1.00 94.19 70 ARG A N 1
ATOM 582 C CA . ARG A 1 70 ? -18.964 -11.341 15.443 1.00 94.19 70 ARG A CA 1
ATOM 583 C C . ARG A 1 70 ? -20.226 -10.596 14.997 1.00 94.19 70 ARG A C 1
ATOM 585 O O . ARG A 1 70 ? -20.694 -9.735 15.742 1.00 94.19 70 ARG A O 1
ATOM 592 N N . GLY A 1 71 ? -20.740 -10.861 13.794 1.00 91.50 71 GLY A N 1
ATOM 593 C CA . GLY A 1 71 ? -21.890 -10.155 13.220 1.00 91.50 71 GLY A CA 1
ATOM 594 C C . GLY A 1 71 ? -21.633 -8.669 12.947 1.00 91.50 71 GLY A C 1
ATOM 595 O O . GLY A 1 71 ? -22.570 -7.875 12.936 1.00 91.50 71 GLY A O 1
ATOM 596 N N . LYS A 1 72 ? -20.366 -8.272 12.784 1.00 88.19 72 LYS A N 1
ATOM 597 C CA . LYS A 1 72 ? -19.959 -6.907 12.425 1.00 88.19 72 LYS A CA 1
ATOM 598 C C . LYS A 1 72 ? -19.709 -6.804 10.925 1.00 88.19 72 LYS A C 1
ATOM 600 O O . LYS A 1 72 ? -19.447 -7.813 10.275 1.00 88.19 72 LYS A O 1
ATOM 605 N N . ASP A 1 73 ? -19.728 -5.577 10.410 1.00 86.00 73 ASP A N 1
ATOM 606 C CA . ASP A 1 73 ? -19.344 -5.299 9.025 1.00 86.00 73 ASP A CA 1
ATOM 607 C C . ASP A 1 73 ? -17.891 -5.756 8.764 1.00 86.00 73 ASP A C 1
ATOM 609 O O . ASP A 1 73 ? -16.974 -5.294 9.459 1.00 86.00 73 ASP A O 1
ATOM 613 N N . PRO A 1 74 ? -17.659 -6.689 7.822 1.00 83.06 74 PRO A N 1
ATOM 614 C CA . PRO A 1 74 ? -16.318 -7.129 7.456 1.00 83.06 74 PRO A CA 1
ATOM 615 C C . PRO A 1 74 ? -15.502 -6.005 6.812 1.00 83.06 74 PRO A C 1
ATOM 617 O O . PRO A 1 74 ? -14.317 -5.858 7.117 1.00 83.06 74 PRO A O 1
ATOM 620 N N . TYR A 1 75 ? -16.132 -5.179 5.975 1.00 82.00 75 TYR A N 1
ATOM 621 C CA . TYR A 1 75 ? -15.453 -4.162 5.185 1.00 82.00 75 TYR A CA 1
ATOM 622 C C . TYR A 1 75 ? -15.478 -2.836 5.927 1.00 82.00 75 TYR A C 1
ATOM 624 O O . TYR A 1 75 ? -16.495 -2.164 5.996 1.00 82.00 75 TYR A O 1
ATOM 632 N N . VAL A 1 76 ? -14.333 -2.432 6.474 1.00 79.44 76 VAL A N 1
ATOM 633 C CA . VAL A 1 76 ? -14.204 -1.103 7.082 1.00 79.44 76 VAL A CA 1
ATOM 634 C C . VAL A 1 76 ? -13.160 -0.332 6.301 1.00 79.44 76 VAL A C 1
ATOM 636 O O . VAL A 1 76 ? -11.958 -0.597 6.407 1.00 79.44 76 VAL A O 1
ATOM 639 N N . GLY A 1 77 ? -13.640 0.602 5.489 1.00 81.00 77 GLY A N 1
ATOM 640 C CA . GLY A 1 77 ? -12.815 1.444 4.640 1.00 81.00 77 GLY A CA 1
ATOM 641 C C . GLY A 1 77 ? -12.159 2.574 5.425 1.00 81.00 77 GLY A C 1
ATOM 642 O O . GLY A 1 77 ? -12.545 2.900 6.545 1.00 81.00 77 GLY A O 1
ATOM 643 N N . ARG A 1 78 ? -11.169 3.236 4.818 1.00 75.56 78 ARG A N 1
ATOM 644 C CA . ARG A 1 78 ? -10.496 4.408 5.412 1.00 75.56 78 ARG A CA 1
ATOM 645 C C . ARG A 1 78 ? -11.488 5.478 5.890 1.00 75.56 78 ARG A C 1
ATOM 647 O O . ARG A 1 78 ? -11.257 6.096 6.928 1.00 75.56 78 ARG A O 1
ATOM 654 N N . GLU A 1 79 ? -12.575 5.681 5.150 1.00 80.12 79 GLU A N 1
ATOM 655 C CA . GLU A 1 79 ? -13.602 6.675 5.473 1.00 80.12 79 GLU A CA 1
ATOM 656 C C . GLU A 1 79 ? -14.347 6.348 6.774 1.00 80.12 79 GLU A C 1
ATOM 658 O O . GLU A 1 79 ? -14.615 7.243 7.578 1.00 80.12 79 GLU A O 1
ATOM 663 N N . ASP A 1 80 ? -14.585 5.066 7.049 1.00 83.31 80 ASP A N 1
ATOM 664 C CA . ASP A 1 80 ? -15.225 4.623 8.288 1.00 83.31 80 ASP A CA 1
ATOM 665 C C . ASP A 1 80 ? -14.323 4.890 9.496 1.00 83.31 80 ASP A C 1
ATOM 667 O O . ASP A 1 80 ? -14.784 5.392 10.522 1.00 83.31 80 ASP A O 1
ATOM 671 N N . TRP A 1 81 ? -13.011 4.666 9.356 1.00 79.44 81 TRP A N 1
ATOM 672 C CA . TRP A 1 81 ? -12.031 4.984 10.403 1.00 79.44 81 TRP A CA 1
ATOM 673 C C . TRP A 1 81 ? -11.973 6.489 10.679 1.00 79.44 81 TRP A C 1
ATOM 675 O O . TRP A 1 81 ? -11.922 6.920 11.836 1.00 79.44 81 TRP A O 1
ATOM 685 N N . ILE A 1 82 ? -11.981 7.309 9.622 1.00 85.12 82 ILE A N 1
ATOM 686 C CA . ILE A 1 82 ? -12.014 8.773 9.735 1.00 85.12 82 ILE A CA 1
ATOM 687 C C . ILE A 1 82 ? -13.304 9.213 10.433 1.00 85.12 82 ILE A C 1
ATOM 689 O O . ILE A 1 82 ? -13.262 10.038 11.352 1.00 85.12 82 ILE A O 1
ATOM 693 N N . THR A 1 83 ? -14.438 8.634 10.046 1.00 88.81 83 THR A N 1
ATOM 694 C CA . THR A 1 83 ? -15.757 8.925 10.612 1.00 88.81 83 THR A CA 1
ATOM 695 C C . THR A 1 83 ? -15.825 8.556 12.093 1.00 88.81 83 THR A C 1
ATOM 697 O O . THR A 1 83 ? -16.221 9.388 12.920 1.00 88.81 83 THR A O 1
ATOM 700 N N . GLU A 1 84 ? -15.357 7.365 12.470 1.00 88.19 84 GLU A N 1
ATOM 701 C CA . GLU A 1 84 ? -15.288 6.919 13.863 1.00 88.19 84 GLU A CA 1
ATOM 702 C C . GLU A 1 84 ? -14.394 7.849 14.694 1.00 88.19 84 GLU A C 1
ATOM 704 O O . GLU A 1 84 ? -14.796 8.351 15.754 1.00 88.19 84 GLU A O 1
ATOM 709 N N . LYS A 1 85 ? -13.202 8.180 14.181 1.00 89.12 85 LYS A N 1
ATOM 710 C CA . LYS A 1 85 ? -12.277 9.096 14.857 1.00 89.12 85 LYS A CA 1
ATOM 711 C C . LYS A 1 85 ? -12.891 10.481 15.044 1.00 89.12 85 LYS A C 1
ATOM 713 O O . LYS A 1 85 ? -12.771 11.067 16.126 1.00 89.12 85 LYS A O 1
ATOM 718 N N . ARG A 1 86 ? -13.576 10.999 14.023 1.00 92.12 86 ARG A N 1
ATOM 719 C CA . ARG A 1 86 ? -14.287 12.283 14.062 1.00 92.12 86 ARG A CA 1
ATOM 720 C C . ARG A 1 86 ? -15.384 12.267 15.127 1.00 92.12 86 ARG A C 1
ATOM 722 O O . ARG A 1 86 ? -15.457 13.201 15.928 1.00 92.12 86 ARG A O 1
ATOM 729 N N . SER A 1 87 ? -16.182 11.204 15.200 1.00 93.94 87 SER A N 1
ATOM 730 C CA . SER A 1 87 ? -17.226 11.034 16.222 1.00 93.94 87 SER A CA 1
ATOM 731 C C . SER A 1 87 ? -16.656 11.028 17.649 1.00 93.94 87 SER A C 1
ATOM 733 O O . SER A 1 87 ? -17.159 11.731 18.539 1.00 93.94 87 SER A O 1
ATOM 735 N N . LEU A 1 88 ? -15.545 10.314 17.866 1.00 95.12 88 LEU A N 1
ATOM 736 C CA . LEU A 1 88 ? -14.840 10.272 19.149 1.00 95.12 88 LEU A CA 1
ATOM 737 C C . LEU A 1 88 ? -14.350 11.667 19.570 1.00 95.12 88 LEU A C 1
ATOM 739 O O . LEU A 1 88 ? -14.551 12.088 20.714 1.00 95.12 88 LEU A O 1
ATOM 743 N N . LEU A 1 89 ? -13.718 12.404 18.652 1.00 95.00 89 LEU A N 1
ATOM 744 C CA . LEU A 1 89 ? -13.207 13.751 18.916 1.00 95.00 89 LEU A CA 1
ATOM 745 C C . LEU A 1 89 ? -14.338 14.724 19.258 1.00 95.00 89 LEU A C 1
ATOM 747 O O . LEU A 1 89 ? -14.253 15.418 20.274 1.00 95.00 89 LEU A O 1
ATOM 751 N N . HIS A 1 90 ? -15.432 14.713 18.492 1.00 94.44 90 HIS A N 1
ATOM 752 C CA . HIS A 1 90 ? -16.612 15.534 18.788 1.00 94.44 90 HIS A CA 1
ATOM 753 C C . HIS A 1 90 ? -17.216 15.205 20.151 1.00 94.44 90 HIS A C 1
ATOM 755 O O . HIS A 1 90 ? -17.562 16.109 20.914 1.00 94.44 90 HIS A O 1
ATOM 761 N N . SER A 1 91 ? -17.275 13.925 20.516 1.00 94.38 91 SER A N 1
ATOM 762 C CA . SER A 1 91 ? -17.734 13.496 21.841 1.00 94.38 91 SER A CA 1
ATOM 763 C C . SER A 1 91 ? -16.843 14.034 22.965 1.00 94.38 91 SER A C 1
ATOM 765 O O . SER A 1 91 ? -17.350 14.535 23.972 1.00 94.38 91 SER A O 1
ATOM 767 N N . ARG A 1 92 ? -15.515 14.016 22.790 1.00 94.62 92 ARG A N 1
ATOM 768 C CA . ARG A 1 92 ? -14.566 14.611 23.751 1.00 94.62 92 ARG A CA 1
ATOM 769 C C . ARG A 1 92 ? -14.725 16.130 23.841 1.00 94.62 92 ARG A C 1
ATOM 771 O O . ARG A 1 92 ? -14.697 16.671 24.946 1.00 94.62 92 ARG A O 1
ATOM 778 N N . MET A 1 93 ? -14.935 16.816 22.717 1.00 92.44 93 MET A N 1
ATOM 779 C CA . MET A 1 93 ? -15.190 18.261 22.694 1.00 92.44 93 MET A CA 1
ATOM 780 C C . MET A 1 93 ? -16.468 18.622 23.454 1.00 92.44 93 MET A C 1
ATOM 782 O O . MET A 1 93 ? -16.438 19.534 24.280 1.00 92.44 93 MET A O 1
ATOM 786 N N . ARG A 1 94 ? -17.567 17.885 23.236 1.00 93.06 94 ARG A N 1
ATOM 787 C CA . ARG A 1 94 ? -18.830 18.076 23.969 1.00 93.06 94 ARG A CA 1
ATOM 788 C C . ARG A 1 94 ? -18.640 17.907 25.474 1.00 93.06 94 ARG A C 1
ATOM 790 O O . ARG A 1 94 ? -19.013 18.806 26.222 1.00 93.06 94 ARG A O 1
ATOM 797 N N . LYS A 1 95 ? -17.977 16.828 25.912 1.00 90.50 95 LYS A N 1
ATOM 798 C CA . LYS A 1 95 ? -17.659 16.596 27.335 1.00 90.50 95 LYS A CA 1
ATOM 799 C C . LYS A 1 95 ? -16.870 17.761 27.942 1.00 90.50 95 LYS A C 1
ATOM 801 O O . LYS A 1 95 ? -17.231 18.263 29.001 1.00 90.50 95 LYS A O 1
ATOM 806 N N . ARG A 1 96 ? -15.838 18.257 27.248 1.00 88.25 96 ARG A N 1
ATOM 807 C CA . ARG A 1 96 ? -15.050 19.417 27.710 1.00 88.25 96 ARG A CA 1
ATOM 808 C C . ARG A 1 96 ? -15.873 20.706 27.783 1.00 88.25 96 ARG A C 1
ATOM 810 O O . ARG A 1 96 ? -15.700 21.477 28.720 1.00 88.25 96 ARG A O 1
ATOM 817 N N . ARG A 1 97 ? -16.764 20.956 26.819 1.00 86.62 97 ARG A N 1
ATOM 818 C CA . ARG A 1 97 ? -17.652 22.134 26.826 1.00 86.62 97 ARG A CA 1
ATOM 819 C C . ARG A 1 97 ? -18.664 22.078 27.972 1.00 86.62 97 ARG A C 1
ATOM 821 O O . ARG A 1 97 ? -18.842 23.084 28.650 1.00 86.62 97 ARG A O 1
ATOM 828 N N . ALA A 1 98 ? -19.248 20.909 28.235 1.00 80.81 98 ALA A N 1
ATOM 829 C CA . ALA A 1 98 ? -20.156 20.700 29.364 1.00 80.81 98 ALA A CA 1
ATOM 830 C C . ALA A 1 98 ? -19.465 20.983 30.711 1.00 80.81 98 ALA A C 1
ATOM 832 O O . ALA A 1 98 ? -19.993 21.737 31.525 1.00 80.81 98 ALA A O 1
ATOM 833 N N . LEU A 1 99 ? -18.237 20.484 30.899 1.00 76.62 99 LEU A N 1
ATOM 834 C CA . LEU A 1 99 ? -17.430 20.755 32.097 1.00 76.62 99 LEU A CA 1
ATOM 835 C C . LEU A 1 99 ? -17.114 22.253 32.275 1.00 76.62 99 LEU A C 1
ATOM 837 O O . LEU A 1 99 ? -17.157 22.765 33.390 1.00 76.62 99 LEU A O 1
ATOM 841 N N . ARG A 1 100 ? -16.856 22.989 31.184 1.00 67.56 100 ARG A N 1
ATOM 842 C CA . ARG A 1 100 ? -16.628 24.449 31.231 1.00 67.56 100 ARG A CA 1
ATOM 843 C C . ARG A 1 100 ? -17.897 25.254 31.531 1.00 67.56 100 ARG A C 1
ATOM 845 O O . ARG A 1 100 ? -17.795 26.339 32.095 1.00 67.56 100 ARG A O 1
ATOM 852 N N . SER A 1 101 ? -19.070 24.749 31.154 1.00 61.41 101 SER A N 1
ATOM 853 C CA . SER A 1 101 ? -20.359 25.394 31.436 1.00 61.41 101 SER A CA 1
ATOM 854 C C . SER A 1 101 ? -20.843 25.136 32.869 1.00 61.41 101 SER A C 1
ATOM 856 O O . SER A 1 101 ? -21.445 26.021 33.469 1.00 61.41 101 SER A O 1
ATOM 858 N N . GLY A 1 102 ? -20.541 23.965 33.443 1.00 58.81 102 GLY A N 1
ATOM 859 C CA . GLY A 1 102 ? -20.921 23.595 34.815 1.00 58.81 102 GLY A CA 1
ATOM 860 C C . GLY A 1 102 ? -20.140 24.311 35.927 1.00 58.81 102 GLY A C 1
ATOM 861 O O . GLY A 1 102 ? -20.639 24.430 37.039 1.00 58.81 102 GLY A O 1
ATOM 862 N N . GLY A 1 103 ? -18.946 24.844 35.638 1.00 54.09 103 GLY A N 1
ATOM 863 C CA . GLY A 1 103 ? -18.069 25.477 36.638 1.00 54.09 103 GLY A CA 1
ATOM 864 C C . GLY A 1 103 ? -18.376 26.938 36.998 1.00 54.09 103 GLY A C 1
ATOM 865 O O . GLY A 1 103 ? -17.699 27.493 37.857 1.00 54.09 103 GLY A O 1
ATOM 866 N N . ARG A 1 104 ? -19.361 27.590 36.361 1.00 52.69 104 ARG A N 1
ATOM 867 C CA . ARG A 1 104 ? -19.719 29.000 36.648 1.00 52.69 104 ARG A CA 1
ATOM 868 C C . ARG A 1 104 ? -21.085 29.193 37.317 1.00 52.69 104 ARG A C 1
ATOM 870 O O . ARG A 1 104 ? -21.439 30.323 37.622 1.00 52.69 104 ARG A O 1
ATOM 877 N N . GLY A 1 105 ? -21.839 28.117 37.558 1.00 49.94 105 GLY A N 1
ATOM 878 C CA . GLY A 1 105 ? -23.210 28.190 38.088 1.00 49.94 105 GLY A CA 1
ATOM 879 C C . GLY A 1 105 ? -23.366 27.959 39.595 1.00 49.94 105 GLY A C 1
ATOM 880 O O . GLY A 1 105 ? -24.439 28.208 40.126 1.00 49.94 105 GLY A O 1
ATOM 881 N N . TRP A 1 106 ? -22.331 27.492 40.302 1.00 52.22 106 TRP A N 1
ATOM 882 C CA . TRP A 1 106 ? -22.424 27.099 41.723 1.00 52.22 106 TRP A CA 1
ATOM 883 C C . TRP A 1 106 ? -21.919 28.175 42.696 1.00 52.22 106 TRP A C 1
ATOM 885 O O . TRP A 1 106 ? -21.461 27.876 43.795 1.00 52.22 106 TRP A O 1
ATOM 895 N N . ARG A 1 107 ? -21.979 29.452 42.303 1.00 49.06 107 ARG A N 1
ATOM 896 C CA . ARG A 1 107 ? -21.575 30.569 43.168 1.00 49.06 107 ARG A CA 1
ATOM 897 C C . ARG A 1 107 ? -22.572 31.725 43.091 1.00 49.06 107 ARG A C 1
ATOM 899 O O . ARG A 1 107 ? -22.192 32.823 42.720 1.00 49.06 107 ARG A O 1
ATOM 906 N N . MET A 1 108 ? -23.846 31.463 43.403 1.00 49.09 108 MET A N 1
ATOM 907 C CA . MET A 1 108 ? -24.828 32.494 43.796 1.00 49.09 108 MET A CA 1
ATOM 908 C C . MET A 1 108 ? -26.090 31.876 44.442 1.00 49.09 108 MET A C 1
ATOM 910 O O . MET A 1 108 ? -27.107 31.670 43.781 1.00 49.09 108 MET A O 1
ATOM 914 N N . ARG A 1 109 ? -25.981 31.548 45.736 1.00 47.44 109 ARG A N 1
ATOM 915 C CA . ARG A 1 109 ? -27.014 31.441 46.804 1.00 47.44 109 ARG A CA 1
ATOM 916 C C . ARG A 1 109 ? -26.344 30.647 47.929 1.00 47.44 109 ARG A C 1
ATOM 918 O O . ARG A 1 109 ? -25.890 29.546 47.657 1.00 47.44 109 ARG A O 1
ATOM 925 N N . LEU A 1 110 ? -26.101 31.142 49.135 1.00 42.81 110 LEU A N 1
ATOM 926 C CA . LEU A 1 110 ? -26.914 31.883 50.107 1.00 42.81 110 LEU A CA 1
ATOM 927 C C . LEU A 1 110 ? -25.912 32.661 51.000 1.00 42.81 110 LEU A C 1
ATOM 929 O O . LEU A 1 110 ? -24.877 32.092 51.347 1.00 42.81 110 LEU A O 1
ATOM 933 N N . LEU A 1 111 ? -25.973 33.996 51.114 1.00 44.53 111 LEU A N 1
ATOM 934 C CA . LEU A 1 111 ? -26.657 34.736 52.199 1.00 44.53 111 LEU A CA 1
ATOM 935 C C . LEU A 1 111 ? -27.546 33.904 53.122 1.00 44.53 111 LEU A C 1
ATOM 937 O O . LEU A 1 111 ? -28.536 33.345 52.604 1.00 44.53 111 LEU A O 1
#